Protein AF-A0A084ZKV3-F1 (afdb_monomer)

Structure (mmCIF, N/CA/C/O backbone):
data_AF-A0A084ZKV3-F1
#
_entry.id   AF-A0A084ZKV3-F1
#
loop_
_atom_site.group_PDB
_atom_site.id
_atom_site.type_symbol
_atom_site.label_atom_id
_atom_site.label_alt_id
_atom_site.label_comp_id
_atom_site.label_asym_id
_atom_site.label_entity_id
_atom_site.label_seq_id
_atom_site.pdbx_PDB_ins_code
_atom_site.Cartn_x
_atom_site.Cartn_y
_atom_site.Cartn_z
_atom_site.occupancy
_atom_site.B_iso_or_equiv
_atom_site.auth_seq_id
_atom_site.auth_comp_id
_atom_site.auth_asym_id
_atom_site.auth_atom_id
_atom_site.pdbx_PDB_model_num
ATOM 1 N N . MET A 1 1 ? -5.692 1.846 -7.772 1.00 79.62 1 MET A N 1
ATOM 2 C CA . MET A 1 1 ? -5.967 2.715 -6.599 1.00 79.62 1 MET A CA 1
ATOM 3 C C . MET A 1 1 ? -6.853 3.880 -7.031 1.00 79.62 1 MET A C 1
ATOM 5 O O . MET A 1 1 ? -6.930 4.117 -8.229 1.00 79.62 1 MET A O 1
ATOM 9 N N . PRO A 1 2 ? -7.546 4.587 -6.119 1.00 87.50 2 PRO A N 1
ATOM 10 C CA . PRO A 1 2 ? -8.173 5.869 -6.448 1.00 87.50 2 PRO A CA 1
ATOM 11 C C . PRO A 1 2 ? -7.121 6.880 -6.933 1.00 87.50 2 PRO A C 1
ATOM 13 O O . PRO A 1 2 ? -5.979 6.812 -6.491 1.00 87.50 2 PRO A O 1
ATOM 16 N N . ASN A 1 3 ? -7.509 7.831 -7.786 1.00 91.75 3 ASN A N 1
ATOM 17 C CA . ASN A 1 3 ? -6.582 8.814 -8.374 1.00 91.75 3 ASN A CA 1
ATOM 18 C C . ASN A 1 3 ? -6.640 10.201 -7.713 1.00 91.75 3 ASN A C 1
ATOM 20 O O . ASN A 1 3 ? -5.990 11.133 -8.171 1.00 91.75 3 ASN A O 1
ATOM 24 N N . THR A 1 4 ? -7.424 10.359 -6.645 1.00 94.19 4 THR A N 1
ATOM 25 C CA . THR A 1 4 ? -7.521 11.612 -5.886 1.00 94.19 4 THR A CA 1
ATOM 26 C C . THR A 1 4 ? -6.982 11.413 -4.478 1.00 94.19 4 THR A C 1
ATOM 28 O O . THR A 1 4 ? -7.238 10.385 -3.848 1.00 94.19 4 THR A O 1
ATOM 31 N N . GLU A 1 5 ? -6.269 12.404 -3.942 1.00 90.62 5 GLU A N 1
ATOM 32 C CA . GLU A 1 5 ? -5.697 12.315 -2.592 1.00 90.62 5 GLU A CA 1
ATOM 33 C C . GLU A 1 5 ? -6.741 11.999 -1.501 1.00 90.62 5 GLU A C 1
ATOM 35 O O . GLU A 1 5 ? -6.462 11.153 -0.645 1.00 90.62 5 GLU A O 1
ATOM 40 N N . PRO A 1 6 ? -7.954 12.600 -1.500 1.00 92.00 6 PRO A N 1
ATOM 41 C CA . PRO A 1 6 ? -8.983 12.249 -0.523 1.00 92.00 6 PRO A CA 1
ATOM 42 C C . PRO A 1 6 ? -9.466 10.803 -0.676 1.00 92.00 6 PRO A C 1
ATOM 44 O O . PRO A 1 6 ? -9.628 10.102 0.322 1.00 92.00 6 PRO A O 1
ATOM 47 N N . GLY A 1 7 ? -9.646 10.332 -1.916 1.00 94.50 7 GLY A N 1
ATOM 48 C CA . GLY A 1 7 ? -10.076 8.962 -2.195 1.00 94.50 7 GLY A CA 1
ATOM 49 C C . GLY A 1 7 ? -9.036 7.933 -1.761 1.00 94.50 7 GLY A C 1
ATOM 50 O O . GLY A 1 7 ? -9.379 6.923 -1.145 1.00 94.50 7 GLY A O 1
ATOM 51 N N . ILE A 1 8 ? -7.759 8.222 -2.016 1.00 92.44 8 ILE A N 1
ATOM 52 C CA . ILE A 1 8 ? -6.627 7.407 -1.572 1.00 92.44 8 ILE A CA 1
ATOM 53 C C . ILE A 1 8 ? -6.619 7.311 -0.044 1.00 92.44 8 ILE A C 1
ATOM 55 O O . ILE A 1 8 ? -6.592 6.208 0.500 1.00 92.44 8 ILE A O 1
ATOM 59 N N . ARG A 1 9 ? -6.713 8.449 0.657 1.00 91.56 9 ARG A N 1
ATOM 60 C CA . ARG A 1 9 ? -6.737 8.485 2.12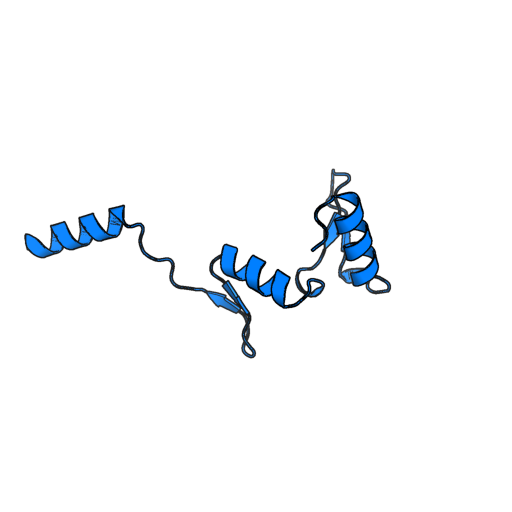6 1.00 91.56 9 ARG A CA 1
ATOM 61 C C . ARG A 1 9 ? -7.890 7.664 2.698 1.00 91.56 9 ARG A C 1
ATOM 63 O O . ARG A 1 9 ? -7.644 6.802 3.531 1.00 91.56 9 ARG A O 1
ATOM 70 N N . ASN A 1 10 ? -9.115 7.867 2.218 1.00 94.25 10 ASN A N 1
ATOM 71 C CA . ASN A 1 10 ? -10.287 7.128 2.702 1.00 94.25 10 ASN A CA 1
ATOM 72 C C . ASN A 1 10 ? -10.157 5.616 2.470 1.00 94.25 10 ASN A C 1
ATOM 74 O O . ASN A 1 10 ? -10.537 4.813 3.325 1.00 94.25 10 ASN A O 1
ATOM 78 N N . ARG A 1 11 ? -9.584 5.214 1.327 1.00 94.38 11 ARG A N 1
ATOM 79 C CA . ARG A 1 11 ? -9.308 3.804 1.044 1.00 94.38 11 ARG A CA 1
ATOM 80 C C . ARG A 1 11 ? -8.298 3.228 2.032 1.00 94.38 11 ARG A C 1
ATOM 82 O O . ARG A 1 11 ? -8.531 2.137 2.540 1.00 94.38 11 ARG A O 1
ATOM 89 N N . PHE A 1 12 ? -7.218 3.948 2.324 1.00 93.56 12 PHE A N 1
ATOM 90 C CA . PHE A 1 12 ? -6.230 3.514 3.308 1.00 93.56 12 PHE A CA 1
ATOM 91 C C . PHE A 1 12 ? -6.804 3.412 4.720 1.00 93.56 12 PHE A C 1
ATOM 93 O O . PHE A 1 12 ? -6.574 2.402 5.374 1.00 93.56 12 PHE A O 1
ATOM 100 N N . GLU A 1 13 ? -7.598 4.389 5.162 1.00 93.62 13 GLU A N 1
ATOM 101 C CA . GLU A 1 13 ? -8.276 4.341 6.467 1.00 93.62 13 GLU A CA 1
ATOM 102 C C . GLU A 1 13 ? -9.204 3.118 6.574 1.00 93.62 13 GLU A C 1
ATOM 104 O O . GLU A 1 13 ? -9.255 2.466 7.612 1.00 93.62 13 GLU A O 1
ATOM 109 N N . THR A 1 14 ? -9.872 2.743 5.478 1.00 94.38 14 THR A N 1
ATOM 110 C CA . THR A 1 14 ? -10.702 1.528 5.422 1.00 94.38 14 THR A CA 1
ATOM 111 C C . THR A 1 14 ? -9.855 0.253 5.507 1.00 94.38 14 THR A C 1
ATOM 113 O O . THR A 1 14 ? -10.222 -0.684 6.208 1.00 94.38 14 THR A O 1
ATOM 116 N N . LEU A 1 15 ? -8.712 0.204 4.814 1.00 93.19 15 LEU A N 1
ATOM 117 C CA . LEU A 1 15 ? -7.814 -0.961 4.804 1.00 93.19 15 LEU A CA 1
ATOM 118 C C . LEU A 1 15 ? -7.167 -1.230 6.170 1.00 93.19 15 LEU A C 1
ATOM 120 O O . LEU A 1 15 ? -6.866 -2.380 6.485 1.00 93.19 15 LEU A O 1
ATOM 124 N N . VAL A 1 16 ? -6.954 -0.186 6.973 1.00 95.12 16 VAL A N 1
ATOM 125 C CA . VAL A 1 16 ? -6.377 -0.292 8.325 1.00 95.12 16 VAL A CA 1
ATOM 126 C C . VAL A 1 16 ? -7.419 -0.240 9.439 1.00 95.12 16 VAL A C 1
ATOM 128 O O . VAL A 1 16 ? -7.056 -0.212 10.615 1.00 95.12 16 VAL A O 1
ATOM 131 N N . ALA A 1 17 ? -8.709 -0.226 9.101 1.00 93.88 17 ALA A N 1
ATOM 132 C CA . ALA A 1 17 ? -9.777 -0.195 10.088 1.00 93.88 17 ALA A CA 1
ATOM 133 C C . ALA A 1 17 ? -9.644 -1.385 11.057 1.00 93.88 17 ALA A C 1
ATOM 135 O O . ALA A 1 17 ? -9.568 -2.542 10.644 1.00 93.88 17 ALA A O 1
ATOM 136 N N . GLY A 1 18 ? -9.572 -1.088 12.357 1.00 92.38 18 GLY A N 1
ATOM 137 C CA . GLY A 1 18 ? -9.362 -2.093 13.406 1.00 92.38 18 GLY A CA 1
ATOM 138 C C . GLY A 1 18 ? -7.919 -2.598 13.567 1.00 92.38 18 GLY A C 1
ATOM 139 O O . GLY A 1 18 ? -7.704 -3.487 14.383 1.00 92.38 18 GLY A O 1
ATOM 140 N N . ARG A 1 19 ? -6.943 -2.046 12.831 1.00 93.69 19 ARG A N 1
ATOM 141 C CA . ARG A 1 19 ? -5.512 -2.418 12.862 1.00 93.69 19 ARG A CA 1
ATOM 142 C C . ARG A 1 19 ? -4.628 -1.181 13.026 1.00 93.69 19 ARG A C 1
ATOM 144 O O . ARG A 1 19 ? -3.977 -0.716 12.085 1.00 93.69 19 ARG A O 1
ATOM 151 N N . SER A 1 20 ? -4.670 -0.581 14.214 1.00 90.44 20 SER A N 1
ATOM 152 C CA . SER A 1 20 ? -3.990 0.689 14.502 1.00 90.44 20 SER A CA 1
ATOM 153 C C . SER A 1 20 ? -2.465 0.602 14.391 1.00 90.44 20 SER A C 1
ATOM 155 O O . SER A 1 20 ? -1.823 1.609 14.109 1.00 90.44 20 SER A O 1
ATOM 157 N N . GLU A 1 21 ? -1.885 -0.587 14.534 1.00 94.06 21 GLU A N 1
ATOM 158 C CA . GLU A 1 21 ? -0.458 -0.866 14.383 1.00 94.06 21 GLU A CA 1
ATOM 159 C C . GLU A 1 21 ? 0.056 -0.674 12.947 1.00 94.06 21 GLU A C 1
ATOM 161 O O . GLU A 1 21 ? 1.248 -0.446 12.736 1.00 94.06 21 GLU A O 1
ATOM 166 N N . LEU A 1 22 ? -0.834 -0.717 11.951 1.00 94.81 22 LEU A N 1
ATOM 167 C CA . LEU A 1 22 ? -0.488 -0.586 10.532 1.00 94.81 22 LEU A CA 1
ATOM 168 C C . LEU A 1 22 ? -0.535 0.863 10.029 1.00 94.81 22 LEU A C 1
ATOM 170 O O . LEU A 1 22 ? -0.325 1.109 8.837 1.00 94.81 22 LEU A O 1
ATOM 174 N N . ARG A 1 23 ? -0.801 1.825 10.919 1.00 95.06 23 ARG A N 1
ATOM 175 C CA . ARG A 1 23 ? -0.890 3.255 10.617 1.00 95.06 23 ARG A CA 1
ATOM 176 C C . ARG A 1 23 ? -0.130 4.063 11.658 1.00 95.06 23 ARG A C 1
ATOM 178 O O . ARG A 1 23 ? -0.311 3.888 12.856 1.00 95.06 23 ARG A O 1
ATOM 185 N N . ARG A 1 24 ? 0.652 5.044 11.211 1.00 95.31 24 ARG A N 1
ATOM 186 C CA . ARG A 1 24 ? 1.308 5.998 12.115 1.00 95.31 24 ARG A CA 1
ATOM 187 C C . ARG A 1 24 ? 1.272 7.416 11.574 1.00 95.31 24 ARG A C 1
ATOM 189 O O . ARG A 1 24 ? 1.257 7.639 10.367 1.00 95.31 24 ARG A O 1
ATOM 196 N N . LYS A 1 25 ? 1.292 8.394 12.477 1.00 95.31 25 LYS A N 1
ATOM 197 C CA . LYS A 1 25 ? 1.494 9.800 12.119 1.00 95.31 25 LYS A CA 1
ATOM 198 C C . LYS A 1 25 ? 2.991 10.070 11.995 1.00 95.31 25 LYS A C 1
ATOM 200 O O . LYS A 1 25 ? 3.749 9.749 12.909 1.00 95.31 25 LYS A O 1
ATOM 205 N N . ARG A 1 26 ? 3.417 10.689 10.895 1.00 95.06 26 ARG A N 1
ATOM 206 C CA . ARG A 1 26 ? 4.813 11.104 10.725 1.00 95.06 26 ARG A CA 1
ATOM 207 C C . ARG A 1 26 ? 5.110 12.290 11.647 1.00 95.06 26 ARG A C 1
ATOM 209 O O . ARG A 1 26 ? 4.444 13.326 11.564 1.00 95.06 26 ARG A O 1
ATOM 216 N N . ALA A 1 27 ? 6.122 12.142 12.502 1.00 94.75 27 ALA A N 1
ATOM 217 C CA . ALA A 1 27 ? 6.541 13.174 13.449 1.00 94.75 27 ALA A CA 1
ATOM 218 C C . ALA A 1 27 ? 6.845 14.506 12.741 1.00 94.75 27 ALA A C 1
ATOM 220 O O . ALA A 1 27 ? 7.407 14.525 11.648 1.00 94.75 27 ALA A O 1
ATOM 221 N N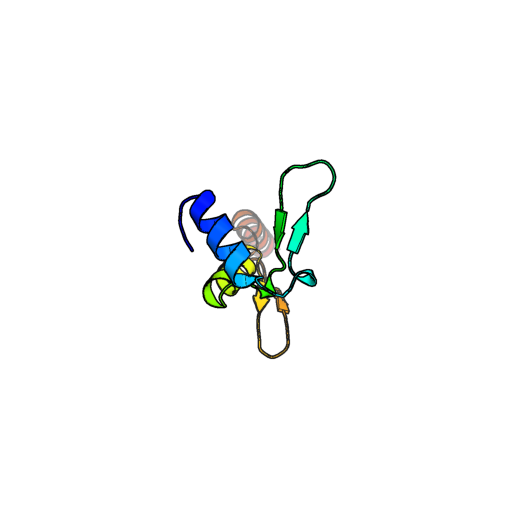 . GLY A 1 28 ? 6.421 15.619 13.346 1.00 95.50 28 GLY A N 1
ATOM 222 C CA . GLY A 1 28 ? 6.630 16.962 12.793 1.00 95.50 28 GLY A CA 1
ATOM 223 C C . GLY A 1 28 ? 5.775 17.317 11.570 1.00 95.50 28 GLY A C 1
ATOM 224 O O . GLY A 1 28 ? 5.930 18.404 11.027 1.00 95.50 28 GLY A O 1
ATOM 225 N N . THR A 1 29 ? 4.855 16.448 11.127 1.00 95.88 29 THR A N 1
ATOM 226 C CA . THR A 1 29 ? 4.019 16.705 9.941 1.00 95.88 29 THR A CA 1
ATOM 227 C C . THR A 1 29 ? 2.542 16.367 10.173 1.00 95.88 29 THR A C 1
ATOM 229 O O . THR A 1 29 ? 2.165 15.727 11.158 1.00 95.88 29 THR A O 1
ATOM 232 N N . LYS A 1 30 ? 1.681 16.786 9.237 1.00 92.38 30 LYS A N 1
ATOM 233 C CA . LYS A 1 30 ? 0.275 16.343 9.153 1.00 92.38 30 LYS A CA 1
ATOM 234 C C . LYS A 1 30 ? 0.108 15.036 8.355 1.00 92.38 30 LYS A C 1
ATOM 236 O O . LYS A 1 30 ? -1.023 14.617 8.122 1.00 92.38 30 LYS A O 1
ATOM 241 N N . ALA A 1 31 ? 1.204 14.412 7.916 1.00 92.44 31 ALA A N 1
ATOM 242 C CA . ALA A 1 31 ? 1.167 13.219 7.080 1.00 92.44 31 ALA A CA 1
ATOM 243 C C . ALA A 1 31 ? 0.972 11.940 7.907 1.00 92.44 31 ALA A C 1
ATOM 245 O O . ALA A 1 31 ? 1.462 11.815 9.034 1.00 92.44 31 ALA A O 1
ATOM 246 N N . PHE A 1 32 ? 0.282 10.978 7.301 1.00 93.69 32 PHE A N 1
ATOM 247 C CA . PHE A 1 32 ? 0.127 9.622 7.814 1.00 93.69 32 PHE A CA 1
ATOM 248 C C . PHE A 1 32 ? 0.886 8.647 6.923 1.00 93.69 32 PHE A C 1
ATOM 250 O O . PHE A 1 32 ? 0.954 8.825 5.708 1.00 93.69 32 PHE A O 1
ATOM 257 N N . GLU A 1 33 ? 1.440 7.618 7.545 1.00 94.00 33 GLU A N 1
ATOM 258 C CA . GLU A 1 33 ? 2.131 6.519 6.889 1.00 94.00 33 GLU A CA 1
ATOM 259 C C . GLU A 1 33 ? 1.392 5.219 7.184 1.00 94.00 33 GLU A C 1
ATOM 261 O O . GLU A 1 33 ? 0.879 5.021 8.289 1.00 94.00 33 GLU A O 1
ATOM 266 N N . TYR A 1 34 ? 1.365 4.341 6.186 1.00 95.00 34 TYR A N 1
ATOM 267 C CA . TYR A 1 34 ? 0.691 3.051 6.238 1.00 95.00 34 TYR A CA 1
ATOM 268 C C . TYR A 1 34 ? 1.699 1.940 5.970 1.00 95.00 34 TYR A C 1
ATOM 270 O O . TYR A 1 34 ? 2.614 2.107 5.159 1.00 95.00 34 TYR A O 1
ATOM 278 N N . HIS A 1 35 ? 1.535 0.806 6.643 1.00 95.19 35 HIS A N 1
ATOM 279 C CA . HIS A 1 35 ? 2.383 -0.356 6.423 1.00 95.19 35 HIS A CA 1
ATOM 280 C C . HIS A 1 35 ?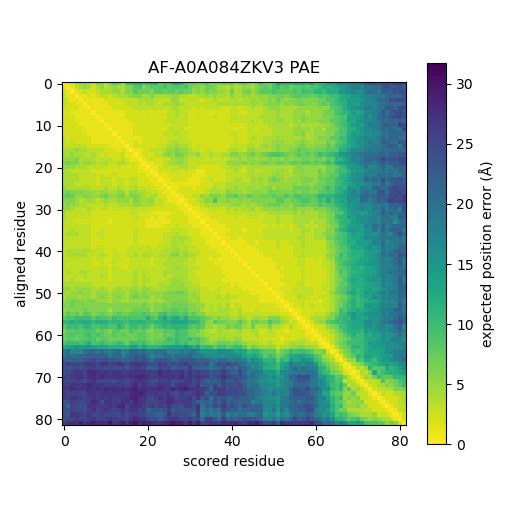 2.115 -0.971 5.040 1.00 95.19 35 HIS A C 1
ATOM 282 O O . HIS A 1 35 ? 0.966 -1.129 4.642 1.00 95.19 35 HIS A O 1
ATOM 288 N N . ILE A 1 36 ? 3.161 -1.366 4.307 1.00 93.06 36 ILE A N 1
ATOM 289 C CA . ILE A 1 36 ? 3.044 -1.858 2.919 1.00 93.06 36 ILE A CA 1
ATOM 290 C C . ILE A 1 36 ? 2.123 -3.086 2.779 1.00 93.06 36 ILE A C 1
ATOM 292 O O . ILE A 1 36 ? 1.483 -3.269 1.745 1.00 93.06 36 ILE A O 1
ATOM 296 N N . SER A 1 37 ? 1.999 -3.899 3.833 1.00 92.50 37 SER A N 1
ATOM 297 C CA . SER A 1 37 ? 1.135 -5.090 3.852 1.00 92.50 37 SER A CA 1
ATOM 298 C C . SER A 1 37 ? -0.356 -4.787 3.675 1.00 92.50 37 SER A C 1
ATOM 300 O O . SER A 1 37 ? -1.110 -5.688 3.321 1.00 92.50 37 SER A O 1
ATOM 302 N N . VAL A 1 38 ? -0.794 -3.541 3.898 1.00 94.38 38 VAL A N 1
ATOM 303 C CA . VAL A 1 38 ? -2.206 -3.149 3.743 1.00 94.38 38 VAL A CA 1
ATOM 304 C C . VAL A 1 38 ? -2.586 -2.943 2.279 1.00 94.38 38 VAL A C 1
ATOM 306 O O . VAL A 1 38 ? -3.770 -2.895 1.949 1.00 94.38 38 VAL A O 1
ATOM 309 N N . LEU A 1 39 ? -1.595 -2.778 1.397 1.00 92.81 39 LEU A N 1
ATOM 310 C CA . LEU A 1 39 ? -1.828 -2.584 -0.026 1.00 92.81 39 LEU A CA 1
ATOM 311 C C . LEU A 1 39 ? -2.415 -3.859 -0.651 1.00 92.81 39 LEU A C 1
ATOM 313 O O . LEU A 1 39 ? -1.975 -4.959 -0.304 1.00 92.81 39 LEU A O 1
ATOM 317 N N . PRO A 1 40 ? -3.347 -3.732 -1.614 1.00 92.38 40 PRO A N 1
ATOM 318 C CA . PRO A 1 40 ? -3.723 -4.844 -2.479 1.00 92.38 40 PRO A CA 1
ATOM 319 C C . PRO A 1 40 ? -2.482 -5.466 -3.144 1.00 92.38 40 PRO A C 1
ATOM 321 O O . PRO A 1 40 ? -1.541 -4.721 -3.447 1.00 92.38 40 PRO A O 1
ATOM 324 N N . PRO A 1 41 ? -2.455 -6.791 -3.374 1.00 92.06 41 PRO A N 1
ATOM 325 C CA . PRO A 1 41 ? -1.289 -7.488 -3.920 1.00 92.06 41 PRO A CA 1
ATOM 326 C C . PRO A 1 41 ? -0.759 -6.876 -5.217 1.00 92.06 41 PRO A C 1
ATOM 328 O O . PRO A 1 41 ? 0.449 -6.751 -5.383 1.00 92.06 41 PRO A O 1
ATOM 331 N N . GLU A 1 42 ? -1.648 -6.419 -6.095 1.00 92.56 42 GLU A N 1
ATOM 332 C CA . GLU A 1 42 ? -1.301 -5.836 -7.393 1.00 92.56 42 GLU A CA 1
ATOM 333 C C . GLU A 1 42 ? -0.528 -4.526 -7.207 1.00 92.56 42 GLU A C 1
ATOM 335 O O . GLU A 1 42 ? 0.512 -4.302 -7.819 1.00 92.56 42 GLU A O 1
ATOM 340 N N . VAL A 1 43 ? -0.999 -3.687 -6.281 1.00 93.00 43 VAL A N 1
ATOM 341 C CA . VAL A 1 43 ? -0.370 -2.400 -5.953 1.00 93.00 43 VAL A CA 1
ATOM 342 C C . VAL A 1 43 ? 0.950 -2.617 -5.219 1.00 93.00 43 VAL A C 1
ATOM 344 O O . VAL A 1 43 ? 1.910 -1.877 -5.426 1.00 93.00 43 VAL A O 1
ATOM 347 N N . ARG A 1 44 ? 1.018 -3.632 -4.350 1.00 94.00 44 ARG A N 1
ATOM 348 C CA . ARG A 1 44 ? 2.255 -3.990 -3.653 1.00 94.00 44 ARG A CA 1
ATOM 349 C C . ARG A 1 44 ? 3.306 -4.505 -4.633 1.00 94.00 44 ARG A C 1
ATOM 351 O O . ARG A 1 44 ? 4.449 -4.073 -4.542 1.00 94.00 44 ARG A O 1
ATOM 358 N N . ALA A 1 45 ? 2.920 -5.359 -5.578 1.00 92.69 45 ALA A N 1
ATOM 359 C CA . ALA A 1 45 ? 3.804 -5.865 -6.620 1.00 92.69 45 ALA A CA 1
ATOM 360 C C . ALA A 1 45 ? 4.351 -4.729 -7.496 1.00 92.69 45 ALA A C 1
ATOM 362 O O . ALA A 1 45 ? 5.559 -4.652 -7.687 1.00 92.69 45 ALA A O 1
ATOM 363 N N . GLU A 1 46 ? 3.497 -3.807 -7.952 1.00 93.38 46 GLU A N 1
ATOM 364 C CA . GLU A 1 46 ? 3.917 -2.633 -8.730 1.00 93.38 46 GLU A CA 1
ATOM 365 C C . GLU A 1 46 ? 4.896 -1.741 -7.944 1.00 93.38 46 GLU A C 1
ATOM 367 O O . GLU A 1 46 ? 5.962 -1.374 -8.443 1.00 93.38 46 GLU A O 1
ATOM 372 N N . LEU A 1 47 ? 4.583 -1.444 -6.677 1.00 92.81 47 LEU A N 1
ATOM 373 C CA . LEU A 1 47 ? 5.449 -0.647 -5.807 1.00 92.81 47 LEU A CA 1
ATOM 374 C C . LEU A 1 47 ? 6.807 -1.322 -5.575 1.00 92.81 47 LEU A C 1
ATOM 376 O O . LEU A 1 47 ? 7.835 -0.644 -5.592 1.00 92.81 47 LEU A O 1
ATOM 380 N N . LEU A 1 48 ? 6.829 -2.633 -5.342 1.00 93.44 48 LEU A N 1
ATOM 381 C CA . LEU A 1 48 ? 8.068 -3.383 -5.150 1.00 93.44 48 LEU A CA 1
ATOM 382 C C . LEU A 1 48 ? 8.877 -3.445 -6.449 1.00 93.44 48 LEU A C 1
ATOM 384 O O . LEU A 1 48 ? 10.069 -3.141 -6.419 1.00 93.44 48 LEU A O 1
ATOM 388 N N . ALA A 1 49 ? 8.237 -3.713 -7.587 1.00 91.19 49 ALA A N 1
ATOM 389 C CA . ALA A 1 49 ? 8.890 -3.753 -8.892 1.00 91.19 49 ALA A CA 1
ATOM 390 C C . ALA A 1 49 ? 9.551 -2.412 -9.242 1.00 91.19 49 ALA A C 1
ATOM 392 O O . ALA A 1 49 ? 10.693 -2.394 -9.696 1.00 91.19 49 ALA A O 1
ATOM 393 N N . SER A 1 50 ? 8.899 -1.284 -8.925 1.00 89.56 50 SER A N 1
ATOM 394 C CA . SER A 1 50 ? 9.478 0.062 -9.100 1.00 89.56 50 SER A CA 1
ATOM 395 C C . SER A 1 50 ? 10.761 0.296 -8.290 1.00 89.56 50 SER A C 1
ATOM 397 O O . SER A 1 50 ? 11.542 1.193 -8.594 1.00 89.56 50 SER A O 1
ATOM 399 N N . ARG A 1 51 ? 10.987 -0.519 -7.252 1.00 90.00 51 ARG A N 1
ATOM 400 C CA . ARG A 1 51 ? 12.180 -0.509 -6.396 1.00 90.00 51 ARG A CA 1
ATOM 401 C C . ARG A 1 51 ? 13.154 -1.639 -6.732 1.00 90.00 51 ARG A C 1
ATOM 403 O O . ARG A 1 51 ? 14.098 -1.853 -5.978 1.00 90.00 51 ARG A O 1
ATOM 410 N N . GLY A 1 52 ? 12.913 -2.383 -7.812 1.00 90.75 52 GLY A N 1
ATOM 411 C CA . GLY A 1 52 ? 13.699 -3.562 -8.159 1.00 90.75 52 GLY A CA 1
ATOM 412 C C . GLY A 1 52 ? 13.522 -4.709 -7.164 1.00 90.75 52 GLY A C 1
ATOM 413 O O . GLY A 1 52 ? 14.463 -5.457 -6.932 1.00 90.75 52 GLY A O 1
ATOM 414 N N . LEU A 1 53 ? 12.353 -4.837 -6.538 1.00 92.38 53 LEU A N 1
ATOM 415 C CA . LEU A 1 53 ? 12.030 -5.904 -5.592 1.00 92.38 53 LEU A CA 1
ATOM 416 C C . LEU A 1 53 ? 10.846 -6.729 -6.106 1.00 92.38 53 LEU A C 1
ATOM 418 O O . LEU A 1 53 ? 9.925 -6.195 -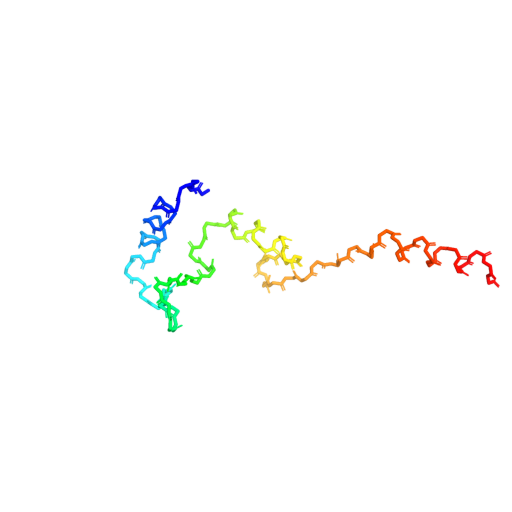6.719 1.00 92.38 53 LEU A O 1
ATOM 422 N N . ILE A 1 54 ? 10.833 -8.023 -5.802 1.00 91.75 54 ILE A N 1
ATOM 423 C CA . ILE A 1 54 ? 9.686 -8.907 -6.033 1.00 91.75 54 ILE A CA 1
ATOM 424 C C . ILE A 1 54 ? 9.341 -9.623 -4.729 1.00 91.75 54 ILE A C 1
ATOM 426 O O . ILE A 1 54 ? 10.215 -10.186 -4.073 1.00 91.75 54 ILE A O 1
ATOM 430 N N . GLU A 1 55 ? 8.059 -9.613 -4.362 1.00 90.94 55 GLU A N 1
ATOM 431 C CA . GLU A 1 55 ? 7.519 -10.448 -3.285 1.00 90.94 55 GLU A CA 1
ATOM 432 C C . GLU A 1 55 ? 7.213 -11.849 -3.828 1.00 90.94 55 GLU A C 1
ATOM 434 O O . GLU A 1 55 ? 6.486 -12.005 -4.808 1.00 90.94 55 GLU A O 1
ATOM 439 N N . THR A 1 56 ? 7.777 -12.869 -3.189 1.00 90.31 56 THR A N 1
ATOM 440 C CA . THR A 1 56 ? 7.554 -14.290 -3.486 1.00 90.31 56 THR A CA 1
ATOM 441 C C . THR A 1 56 ? 7.065 -15.014 -2.234 1.00 90.31 56 THR A C 1
ATOM 443 O O . THR A 1 56 ? 7.144 -14.480 -1.127 1.00 90.31 56 THR A O 1
ATOM 446 N N . SER A 1 57 ? 6.616 -16.265 -2.374 1.00 88.25 57 SER A N 1
ATOM 447 C CA . SER A 1 57 ? 6.243 -17.118 -1.233 1.00 88.25 57 SER A CA 1
ATOM 448 C C . SER A 1 57 ? 7.367 -17.300 -0.206 1.00 88.25 57 SER A C 1
ATOM 450 O O . SER A 1 57 ? 7.093 -17.592 0.953 1.00 88.25 57 SER A O 1
ATOM 452 N N . SER A 1 58 ? 8.622 -17.121 -0.626 1.00 87.31 58 SER A N 1
ATOM 453 C CA . SER A 1 58 ? 9.816 -17.288 0.207 1.00 87.31 58 SER A CA 1
ATOM 454 C C . SER A 1 58 ? 10.371 -15.961 0.741 1.00 87.31 5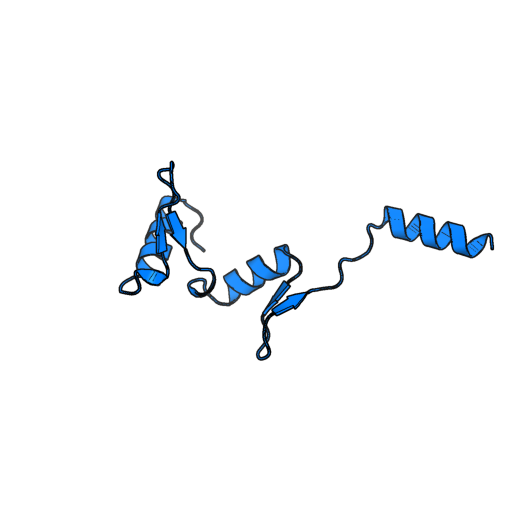8 SER A C 1
ATOM 456 O O . SER A 1 58 ? 11.397 -15.961 1.416 1.00 87.31 58 SER A O 1
ATOM 458 N N . GLY A 1 59 ? 9.717 -14.830 0.447 1.00 89.38 59 GLY A N 1
ATOM 459 C CA . GLY A 1 59 ? 10.141 -13.492 0.866 1.00 89.38 59 GLY A CA 1
ATOM 460 C C . GLY A 1 59 ? 10.448 -12.549 -0.298 1.00 89.38 59 GLY A C 1
ATOM 461 O O . GLY A 1 59 ? 9.966 -12.733 -1.417 1.00 89.38 59 GLY A O 1
ATOM 462 N N . LEU A 1 60 ? 11.233 -11.506 -0.017 1.00 91.50 60 LEU A N 1
ATOM 463 C CA . LEU A 1 60 ? 11.605 -10.472 -0.985 1.00 91.50 60 LEU A CA 1
ATOM 464 C C . LEU A 1 60 ? 12.887 -10.844 -1.733 1.00 91.50 60 LEU A C 1
ATOM 466 O O . LEU A 1 60 ? 13.896 -11.178 -1.114 1.00 91.50 60 LEU A O 1
ATOM 470 N N . ILE A 1 61 ? 12.851 -10.726 -3.058 1.00 92.88 61 ILE A N 1
ATOM 471 C CA . ILE A 1 61 ? 13.998 -10.936 -3.944 1.00 92.88 61 ILE A CA 1
ATOM 472 C C . ILE A 1 61 ? 14.353 -9.610 -4.611 1.00 92.88 61 ILE A C 1
ATOM 474 O O . ILE A 1 61 ? 13.476 -8.920 -5.133 1.00 92.88 61 ILE A O 1
ATOM 478 N N . THR A 1 62 ? 15.641 -9.266 -4.618 1.00 92.12 62 THR A N 1
ATOM 479 C CA . THR A 1 62 ? 16.161 -8.120 -5.370 1.00 92.12 62 THR A CA 1
ATOM 480 C C . THR A 1 62 ? 16.373 -8.511 -6.825 1.00 92.12 62 THR A C 1
ATOM 482 O O . THR A 1 62 ? 17.093 -9.463 -7.125 1.00 92.12 62 THR A O 1
ATOM 485 N N . LEU A 1 63 ? 15.757 -7.762 -7.732 1.00 85.12 63 LEU A N 1
ATOM 486 C CA . LEU A 1 63 ? 15.976 -7.884 -9.161 1.00 85.12 63 LEU A CA 1
ATOM 487 C C . LEU A 1 63 ? 17.354 -7.328 -9.532 1.00 85.12 63 LEU A C 1
ATOM 489 O O . LEU A 1 63 ? 17.705 -6.229 -9.082 1.00 85.12 63 LEU A O 1
ATOM 493 N N . PRO A 1 64 ? 18.118 -8.035 -10.384 1.00 80.88 64 PRO A N 1
ATOM 494 C CA . PRO A 1 64 ? 19.335 -7.477 -10.946 1.00 80.88 64 PRO A CA 1
ATOM 495 C C . PRO A 1 64 ? 18.966 -6.202 -11.708 1.00 80.88 64 PRO A C 1
ATOM 497 O O . PRO A 1 64 ? 18.115 -6.219 -12.595 1.00 80.88 64 PRO A O 1
ATOM 500 N N . GLN A 1 65 ? 19.569 -5.080 -11.319 1.00 69.56 65 GLN A N 1
ATOM 501 C CA . GLN A 1 65 ? 19.462 -3.855 -12.098 1.00 69.56 65 GLN A CA 1
ATOM 502 C C . GLN A 1 65 ? 20.226 -4.088 -13.398 1.00 69.56 65 GLN A C 1
ATOM 504 O O . GLN A 1 65 ? 21.395 -4.479 -13.347 1.00 69.56 65 GLN A O 1
ATOM 509 N N . GLU A 1 66 ? 19.583 -3.878 -14.549 1.00 64.38 66 GLU A N 1
ATOM 510 C CA . GLU A 1 66 ? 20.334 -3.851 -15.801 1.00 64.38 66 GLU A CA 1
ATOM 511 C C . GLU A 1 66 ? 21.422 -2.776 -15.667 1.00 64.38 66 GLU A C 1
ATOM 513 O O . GLU A 1 66 ? 21.116 -1.656 -15.231 1.00 64.38 66 GLU A O 1
ATOM 518 N N . PRO A 1 67 ? 22.694 -3.091 -15.982 1.00 60.72 67 PRO A N 1
ATOM 519 C CA . PRO A 1 67 ? 23.714 -2.062 -16.042 1.00 60.72 67 PRO A CA 1
ATOM 520 C C . PRO A 1 67 ? 23.206 -0.981 -16.993 1.00 60.72 67 PRO A C 1
ATOM 522 O O . PRO A 1 67 ? 22.631 -1.282 -18.042 1.00 60.72 67 PRO A O 1
ATOM 525 N N . SER A 1 68 ? 23.362 0.285 -16.602 1.00 65.25 68 SER A N 1
ATOM 526 C CA . SER A 1 68 ? 22.967 1.392 -17.466 1.00 65.25 68 SER A CA 1
ATOM 527 C C . SER A 1 68 ? 23.568 1.166 -18.856 1.00 65.25 68 SER A C 1
ATOM 529 O O . SER A 1 68 ? 24.729 0.778 -18.970 1.00 65.25 68 SER A O 1
ATOM 531 N N . ARG A 1 69 ? 22.784 1.378 -19.923 1.00 59.50 69 ARG A N 1
ATOM 532 C CA . ARG A 1 69 ? 23.238 1.123 -21.308 1.00 59.50 69 ARG A CA 1
ATOM 533 C C . ARG A 1 69 ? 24.592 1.781 -21.616 1.00 59.50 69 ARG A C 1
ATOM 535 O O . ARG A 1 69 ? 25.411 1.198 -22.305 1.00 59.50 69 ARG A O 1
ATOM 542 N N . ILE A 1 70 ? 24.855 2.939 -21.003 1.00 60.62 70 ILE A N 1
ATOM 543 C CA . ILE A 1 70 ? 26.132 3.663 -21.082 1.00 60.62 70 ILE A CA 1
ATOM 544 C C . ILE A 1 70 ? 27.296 2.832 -20.508 1.00 60.62 70 ILE A C 1
ATOM 546 O O . ILE A 1 70 ? 28.346 2.734 -21.130 1.00 60.62 70 ILE A O 1
ATOM 550 N N . ALA A 1 71 ? 27.110 2.195 -19.349 1.00 60.16 71 ALA A N 1
ATOM 551 C CA . ALA A 1 71 ? 28.128 1.349 -18.727 1.00 60.16 71 ALA A CA 1
ATOM 552 C C . ALA A 1 71 ? 28.323 0.010 -19.463 1.00 60.16 71 ALA A C 1
ATOM 554 O O . ALA A 1 71 ? 29.417 -0.551 -19.436 1.00 60.16 71 ALA A O 1
ATOM 555 N N . ALA A 1 72 ? 27.275 -0.507 -20.112 1.00 60.38 72 ALA A N 1
ATOM 556 C CA . ALA A 1 72 ? 27.358 -1.720 -20.924 1.00 60.38 72 ALA A CA 1
ATOM 557 C C . ALA A 1 72 ? 28.174 -1.491 -22.211 1.00 60.38 72 ALA A C 1
ATOM 559 O O . ALA A 1 72 ? 29.062 -2.288 -22.510 1.00 60.38 72 ALA A O 1
ATOM 560 N N . ASP A 1 73 ? 27.942 -0.372 -22.905 1.00 63.94 73 ASP A N 1
ATOM 561 C CA . ASP A 1 73 ? 28.694 0.004 -24.110 1.00 63.94 73 ASP A CA 1
ATOM 562 C C . ASP A 1 73 ? 30.188 0.231 -23.812 1.00 63.94 73 ASP A C 1
ATOM 564 O O . ASP A 1 73 ? 31.049 -0.180 -24.593 1.00 63.94 73 ASP A O 1
ATOM 568 N N . ASP A 1 74 ? 30.520 0.843 -22.669 1.00 65.69 74 ASP A N 1
ATOM 569 C CA . ASP A 1 74 ? 31.914 1.020 -22.238 1.00 65.69 74 ASP A CA 1
ATOM 570 C C . ASP A 1 74 ? 32.599 -0.320 -21.922 1.00 65.69 74 ASP A C 1
ATOM 572 O O . ASP A 1 74 ? 33.768 -0.516 -22.264 1.00 65.69 74 ASP A O 1
ATOM 576 N N . LEU A 1 75 ? 31.877 -1.269 -21.317 1.00 65.06 75 LEU A N 1
ATOM 577 C CA . LEU A 1 75 ? 32.400 -2.602 -21.013 1.00 65.06 75 LEU A CA 1
ATOM 578 C C . LEU A 1 75 ? 32.660 -3.419 -22.289 1.00 65.06 75 LEU A C 1
ATOM 580 O O . LEU A 1 75 ? 33.689 -4.091 -22.392 1.00 65.06 75 LEU A O 1
ATOM 584 N N . GLU A 1 76 ? 31.751 -3.370 -23.266 1.00 71.31 76 GLU A N 1
ATOM 585 C CA . GLU A 1 76 ? 31.948 -4.034 -24.560 1.00 71.31 76 GLU A CA 1
ATOM 586 C C . GLU A 1 76 ? 33.113 -3.421 -25.339 1.00 71.31 76 GLU A C 1
ATOM 588 O O . GLU A 1 76 ? 33.954 -4.156 -25.865 1.00 71.31 76 GLU A O 1
ATOM 593 N N . ARG A 1 77 ? 33.235 -2.086 -25.342 1.00 69.00 77 ARG A N 1
ATOM 594 C CA . ARG A 1 77 ? 34.390 -1.400 -25.940 1.00 69.00 77 ARG A CA 1
ATOM 595 C C . ARG A 1 77 ? 35.700 -1.821 -25.285 1.00 69.00 77 ARG A C 1
ATOM 597 O O . ARG A 1 77 ? 36.654 -2.088 -26.000 1.00 69.00 77 ARG A O 1
ATOM 604 N N . GLN A 1 78 ? 35.769 -1.924 -23.960 1.00 72.12 78 GLN A N 1
ATOM 605 C CA . GLN A 1 78 ? 36.998 -2.346 -23.274 1.00 72.12 78 GLN A CA 1
ATOM 606 C C . GLN A 1 78 ? 37.398 -3.793 -23.609 1.00 72.12 78 GLN A C 1
ATOM 608 O O . GLN A 1 78 ? 38.582 -4.083 -23.772 1.00 72.12 78 GLN A O 1
ATOM 613 N N . ARG A 1 79 ? 36.422 -4.697 -23.769 1.00 77.69 79 ARG A N 1
ATOM 614 C CA . ARG A 1 79 ? 36.664 -6.113 -24.106 1.00 77.69 79 ARG A CA 1
ATOM 615 C C . AR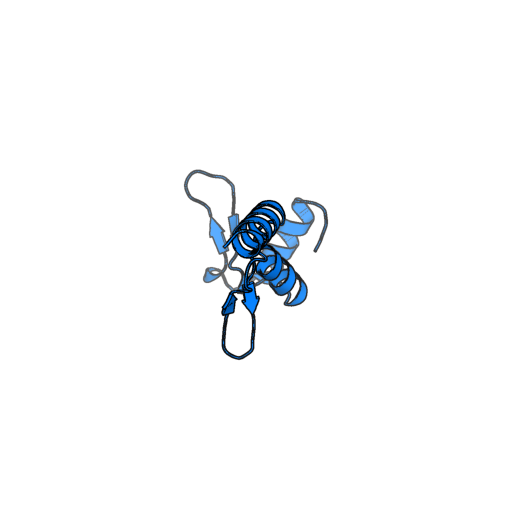G A 1 79 ? 37.149 -6.339 -25.536 1.00 77.69 79 ARG A C 1
ATOM 617 O O . ARG A 1 79 ? 37.853 -7.310 -25.772 1.00 77.69 79 ARG A O 1
ATOM 624 N N . LEU A 1 80 ? 36.774 -5.474 -26.478 1.00 74.38 80 LEU A N 1
ATOM 625 C CA . LEU A 1 80 ? 37.172 -5.587 -27.888 1.00 74.38 80 LEU A CA 1
ATOM 626 C C . LEU A 1 80 ? 38.621 -5.152 -28.159 1.00 74.38 80 LEU A C 1
ATOM 628 O O . LEU A 1 80 ? 39.151 -5.453 -29.224 1.00 74.38 80 LEU A O 1
ATOM 632 N N . TRP A 1 81 ? 39.245 -4.436 -27.219 1.00 66.81 81 TRP A N 1
ATOM 633 C CA . TRP A 1 81 ? 40.598 -3.880 -27.355 1.00 66.81 81 TRP A CA 1
ATOM 634 C C . TRP A 1 81 ? 41.606 -4.474 -26.352 1.00 66.81 81 TRP A C 1
ATOM 636 O O . TRP A 1 81 ? 42.668 -3.889 -26.141 1.00 66.81 81 TRP A O 1
ATOM 646 N N . SER A 1 82 ? 41.272 -5.612 -25.732 1.00 56.94 82 SER A N 1
ATOM 647 C CA . SER A 1 82 ? 42.169 -6.421 -24.885 1.00 56.94 82 SER A CA 1
ATOM 648 C C . SER A 1 82 ? 42.621 -7.670 -25.636 1.00 56.94 82 SER A C 1
ATOM 650 O O . 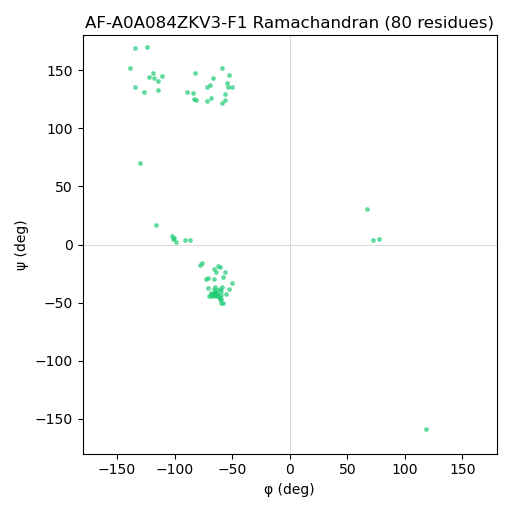SER A 1 82 ? 43.797 -8.055 -25.470 1.00 56.94 82 SER A O 1
#

Nearest PDB structures (foldseek):
  7a01-assembly1_X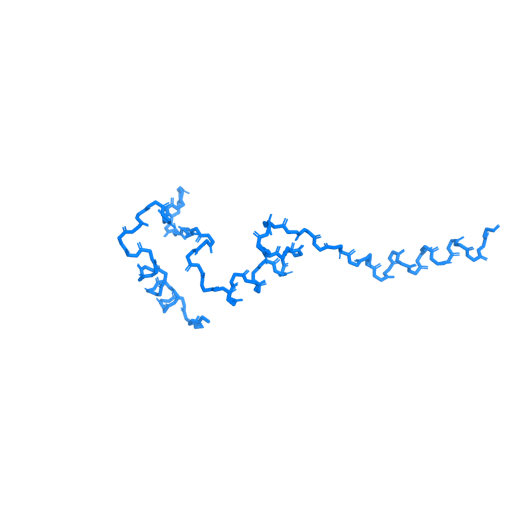2  TM=2.312E-01  e=2.426E+00  Oryctolagus cuniculus

Organism: NCBI:txid1005994

Sequence (82 aa):
MPNTEPGIRNRFETLVAGRSELRRKRAGTKAFEYHISVLPPEVRAELLASRGLIETSSGLITLPQEPSRIAADDLERQRLWS

Solvent-accessible surface area (backbone atoms only — not comparable to full-atom values): 5133 Å² total; per-residue (Å²): 130,66,92,43,73,69,53,38,49,55,51,50,54,60,61,38,61,95,37,68,89,45,50,46,73,42,84,99,56,94,50,74,47,68,46,71,85,64,48,57,69,70,59,39,47,52,56,30,47,78,70,38,30,43,82,52,101,92,44,80,43,77,51,84,74,76,70,54,68,70,6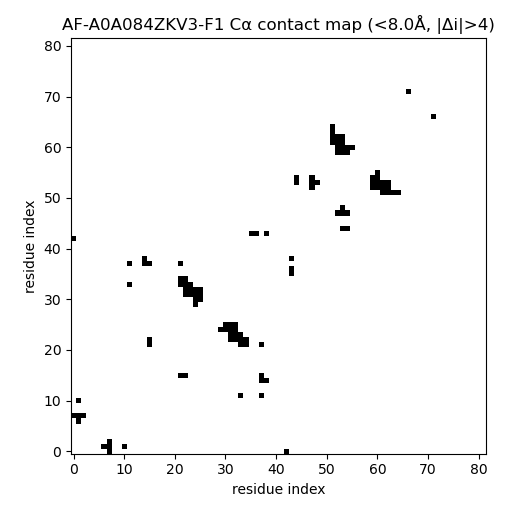1,47,54,52,52,55,54,55,62,76,77,111

InterPro domains:
  IPR003314 Mu-type HTH domain [PF02316] (21-81)
  IPR003314 Mu-type HTH domain [PS51702] (1-55)
  IPR009061 Putative DNA-binding domain superfamily [SSF46955] (1-56)
  IPR036388 Winged helix-like DNA-binding domain superfamily [G3DSA:1.10.10.10] (1-62)

Mean predicted aligned error: 9.17 Å

Radius of gyration: 19.8 Å; Cα contacts (8 Å, |Δi|>4): 55; chains: 1; bounding box: 53×34×42 Å

pLDDT: mean 86.44, std 11.59, range [56.94, 95.88]

Foldseek 3Di:
DDPDPVVVVVLQCVLCPVPCVQKDDDPPDNDIDGHLVSDDPVVSQVVQVVVQWGQDPVGIDHHDDDDDPVVVVVVVVVVVVD

Secondary structure (DSSP, 8-state):
--SSHHHHHHHHHHHTTT-GGGEEEPTTSS-EEE-GGGS-HHHHHHHHHTTTEEEETTEEEEPPPPPPHHHHHHHHHHHHT-